Protein AF-A0AAE8IN71-F1 (afdb_monomer_lite)

Structure (mmCIF, N/CA/C/O backbone):
data_AF-A0AAE8IN71-F1
#
_entry.id   AF-A0AAE8IN71-F1
#
loop_
_atom_site.group_PDB
_atom_site.id
_atom_site.type_symbol
_atom_site.label_atom_id
_atom_site.label_alt_id
_atom_site.label_comp_id
_atom_site.label_asym_id
_atom_site.label_entity_id
_atom_site.label_seq_id
_atom_site.pdbx_PDB_ins_code
_atom_site.Cartn_x
_atom_site.Cartn_y
_atom_site.Cartn_z
_atom_site.occupancy
_atom_site.B_iso_or_equiv
_atom_site.auth_seq_id
_atom_site.auth_comp_id
_atom_site.auth_asym_id
_atom_site.auth_atom_id
_atom_site.pdbx_PDB_model_num
ATOM 1 N N . MET A 1 1 ? -11.746 -6.009 9.230 1.00 93.19 1 MET A N 1
ATOM 2 C CA . MET A 1 1 ? -10.942 -6.483 8.090 1.00 93.19 1 MET A CA 1
ATOM 3 C C . MET A 1 1 ? -10.542 -5.334 7.173 1.00 93.19 1 MET A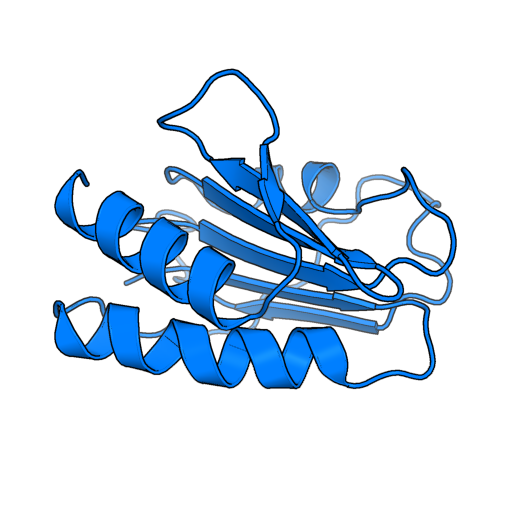 C 1
ATOM 5 O O . MET A 1 1 ? -11.368 -4.465 6.885 1.00 93.19 1 MET A O 1
ATOM 9 N N . PHE A 1 2 ? -9.304 -5.349 6.678 1.00 95.50 2 PHE A N 1
ATOM 10 C CA . PHE A 1 2 ? -8.819 -4.425 5.647 1.00 95.50 2 PHE A CA 1
ATOM 11 C C . PHE A 1 2 ? -8.726 -5.088 4.270 1.00 95.50 2 PHE A C 1
ATOM 13 O O . PHE A 1 2 ? -8.738 -6.311 4.152 1.00 95.50 2 PHE A O 1
ATOM 20 N N . ALA A 1 3 ? -8.638 -4.269 3.225 1.00 95.00 3 ALA A N 1
ATOM 21 C CA . ALA A 1 3 ? -8.423 -4.720 1.856 1.00 95.00 3 ALA A CA 1
ATOM 22 C C . ALA A 1 3 ? -7.017 -4.351 1.368 1.00 95.00 3 ALA A C 1
ATOM 24 O O . ALA A 1 3 ? -6.439 -3.356 1.811 1.00 95.00 3 ALA A O 1
ATOM 25 N N . THR A 1 4 ? -6.481 -5.123 0.426 1.00 94.69 4 THR A N 1
ATOM 26 C CA . THR A 1 4 ? -5.165 -4.893 -0.176 1.00 94.69 4 THR A CA 1
ATOM 27 C C . THR A 1 4 ? -5.225 -4.889 -1.691 1.00 94.69 4 THR A C 1
ATOM 29 O O . THR A 1 4 ? -5.872 -5.745 -2.288 1.00 94.69 4 THR A O 1
ATOM 32 N N . LEU A 1 5 ? -4.465 -3.992 -2.306 1.00 92.75 5 LEU A N 1
ATOM 33 C CA . LEU A 1 5 ? -4.070 -4.061 -3.705 1.00 92.75 5 LEU A CA 1
ATOM 34 C C . LEU A 1 5 ? -2.549 -4.092 -3.773 1.00 92.75 5 LEU A C 1
ATOM 36 O O . LEU A 1 5 ? -1.892 -3.182 -3.271 1.00 92.75 5 LEU A O 1
ATOM 40 N N . VAL A 1 6 ? -1.999 -5.076 -4.469 1.00 92.50 6 VAL A N 1
ATOM 41 C CA . VAL A 1 6 ? -0.590 -5.089 -4.858 1.00 92.50 6 VAL A CA 1
ATOM 42 C C . VAL A 1 6 ? -0.491 -5.235 -6.362 1.00 92.50 6 VAL A C 1
ATOM 44 O O . VAL A 1 6 ? -1.231 -6.012 -6.958 1.00 92.50 6 VAL A O 1
ATOM 47 N N . GLY A 1 7 ? 0.376 -4.467 -7.013 1.00 90.44 7 GLY A N 1
ATOM 48 C CA . GLY A 1 7 ? 0.552 -4.639 -8.451 1.00 90.44 7 GLY A CA 1
ATOM 49 C C . GLY A 1 7 ? 1.738 -3.916 -9.058 1.00 90.44 7 GLY A C 1
ATOM 50 O O . GLY A 1 7 ? 2.241 -2.926 -8.533 1.00 90.44 7 GLY A O 1
ATOM 51 N N . THR A 1 8 ? 2.181 -4.404 -10.205 1.00 91.12 8 THR A N 1
ATOM 52 C CA . THR A 1 8 ? 3.348 -3.893 -10.921 1.00 91.12 8 THR A CA 1
ATOM 53 C C . THR A 1 8 ? 3.244 -4.203 -12.409 1.00 91.12 8 THR A C 1
ATOM 55 O O . THR A 1 8 ? 2.681 -5.220 -12.801 1.00 91.12 8 THR A O 1
ATOM 58 N N . ASN A 1 9 ? 3.845 -3.368 -13.251 1.00 89.06 9 ASN A N 1
ATOM 59 C CA . ASN A 1 9 ? 4.223 -3.728 -14.626 1.00 89.06 9 ASN A CA 1
ATOM 60 C C . ASN A 1 9 ? 5.747 -3.659 -14.828 1.00 89.06 9 ASN A C 1
ATOM 62 O O . ASN A 1 9 ? 6.243 -3.509 -15.946 1.00 89.06 9 ASN A O 1
ATOM 66 N N . ARG A 1 10 ? 6.494 -3.744 -13.724 1.00 88.62 10 ARG A N 1
ATOM 67 C CA . ARG A 1 10 ? 7.954 -3.778 -13.657 1.00 88.62 10 ARG A CA 1
ATOM 68 C C . ARG A 1 10 ? 8.433 -5.162 -13.246 1.00 88.62 10 ARG A C 1
ATOM 70 O O . ARG A 1 10 ? 7.774 -5.854 -12.476 1.00 88.62 10 ARG A O 1
ATOM 77 N N . GLN A 1 11 ? 9.641 -5.515 -13.673 1.00 88.19 11 GLN A N 1
ATOM 78 C CA . GLN A 1 11 ? 10.362 -6.684 -13.165 1.00 88.19 11 GLN A CA 1
ATOM 79 C C . GLN A 1 11 ? 11.021 -6.355 -11.811 1.00 88.19 11 GLN A C 1
ATOM 81 O O . GLN A 1 11 ? 12.238 -6.233 -11.723 1.00 88.19 11 GLN A O 1
ATOM 86 N N . THR A 1 12 ? 10.211 -6.135 -10.771 1.00 89.88 12 THR A N 1
ATOM 87 C CA . THR A 1 12 ? 10.672 -5.853 -9.399 1.00 89.88 12 THR A CA 1
ATOM 88 C C . THR A 1 12 ? 9.739 -6.473 -8.360 1.00 89.88 12 THR A C 1
ATOM 90 O O . THR A 1 12 ? 8.552 -6.654 -8.632 1.00 89.88 12 THR A O 1
ATOM 93 N N . ASN A 1 13 ? 10.265 -6.719 -7.159 1.00 92.88 13 ASN A N 1
ATOM 94 C CA . ASN A 1 13 ? 9.512 -7.155 -5.985 1.00 92.88 13 ASN A CA 1
ATOM 95 C C . ASN A 1 13 ? 9.364 -6.060 -4.915 1.00 92.88 13 ASN A C 1
ATOM 97 O O . ASN A 1 13 ? 8.707 -6.310 -3.914 1.00 92.88 13 ASN A O 1
ATOM 101 N N . ASP A 1 14 ? 9.863 -4.837 -5.134 1.00 93.19 14 ASP A N 1
ATOM 102 C CA . ASP A 1 14 ? 9.901 -3.793 -4.089 1.00 93.19 14 ASP A CA 1
ATOM 103 C C . ASP A 1 14 ? 8.523 -3.503 -3.463 1.00 93.19 14 ASP A C 1
ATOM 105 O O . ASP A 1 14 ? 8.387 -3.321 -2.257 1.00 93.19 14 ASP A O 1
ATOM 109 N N . HIS A 1 15 ? 7.474 -3.492 -4.285 1.00 93.38 15 HIS A N 1
ATOM 110 C CA . HIS A 1 15 ? 6.085 -3.343 -3.847 1.00 93.38 15 HIS A CA 1
ATOM 111 C C . HIS A 1 15 ? 5.566 -4.518 -2.998 1.00 93.38 15 HIS A C 1
ATOM 113 O O . HIS A 1 15 ? 4.795 -4.296 -2.067 1.00 93.38 15 HIS A O 1
ATOM 119 N N . ILE A 1 16 ? 5.998 -5.750 -3.283 1.00 94.81 16 ILE A N 1
ATOM 120 C CA . ILE A 1 16 ? 5.669 -6.941 -2.487 1.00 94.81 16 ILE A CA 1
ATOM 121 C C . ILE A 1 16 ? 6.430 -6.889 -1.163 1.00 94.81 16 ILE A C 1
ATOM 123 O O . ILE A 1 16 ? 5.832 -7.076 -0.104 1.00 94.81 16 ILE A O 1
ATOM 127 N N . ASP A 1 17 ? 7.723 -6.567 -1.210 1.00 95.31 17 ASP A N 1
ATOM 128 C CA . ASP A 1 17 ? 8.574 -6.461 -0.025 1.00 95.31 17 ASP A CA 1
ATOM 129 C C . ASP A 1 17 ? 8.071 -5.360 0.914 1.00 95.31 17 ASP A C 1
ATOM 131 O O . ASP A 1 17 ? 8.013 -5.554 2.131 1.00 95.31 17 ASP A O 1
ATOM 135 N N . LEU A 1 18 ? 7.637 -4.221 0.368 1.00 96.88 18 LEU A N 1
ATOM 136 C CA . LEU A 1 18 ? 7.011 -3.161 1.149 1.00 96.88 18 LEU A CA 1
ATOM 137 C C . LEU A 1 18 ? 5.660 -3.607 1.720 1.00 96.88 18 LEU A C 1
ATOM 139 O O . LEU A 1 18 ? 5.437 -3.452 2.917 1.00 96.88 18 LEU A O 1
ATOM 143 N N . LEU A 1 19 ? 4.776 -4.212 0.919 1.00 96.69 19 LEU A N 1
ATOM 144 C CA . LEU A 1 19 ? 3.497 -4.722 1.428 1.00 96.69 19 LEU A CA 1
ATOM 145 C C . LEU A 1 19 ? 3.702 -5.728 2.577 1.00 96.69 19 LEU A C 1
ATOM 147 O O . LEU A 1 19 ? 2.977 -5.682 3.572 1.00 96.69 19 LEU A O 1
ATOM 151 N N . SER A 1 20 ? 4.717 -6.590 2.474 1.00 96.25 20 SER A N 1
ATOM 152 C CA . SER A 1 20 ? 5.055 -7.582 3.502 1.00 96.25 20 SER A CA 1
ATOM 153 C C . SER A 1 20 ? 5.477 -6.958 4.839 1.00 96.25 20 SER A C 1
ATOM 155 O O . SER A 1 20 ? 5.292 -7.581 5.882 1.00 96.25 20 SER A O 1
ATOM 157 N N . GLN A 1 21 ? 5.980 -5.717 4.822 1.00 97.50 21 GLN A N 1
ATOM 158 C CA . GLN A 1 21 ? 6.299 -4.934 6.021 1.00 97.50 21 GLN A CA 1
ATOM 159 C C . GLN A 1 21 ? 5.069 -4.219 6.593 1.00 97.50 21 GLN A C 1
ATOM 161 O O . GLN A 1 21 ? 4.958 -4.078 7.808 1.00 97.50 21 GLN A O 1
ATOM 166 N N . LEU A 1 22 ? 4.130 -3.790 5.743 1.00 97.94 22 LEU A N 1
ATOM 167 C CA . LEU A 1 22 ? 2.943 -3.045 6.174 1.00 97.94 22 LEU A CA 1
ATOM 168 C C . LEU A 1 22 ? 1.861 -3.949 6.786 1.00 97.94 22 LEU A C 1
ATOM 170 O O . LEU A 1 22 ? 1.224 -3.571 7.765 1.00 97.94 22 LEU A O 1
ATOM 174 N N . ILE A 1 23 ? 1.661 -5.161 6.255 1.00 97.00 23 ILE A N 1
ATOM 175 C CA . ILE A 1 23 ? 0.625 -6.089 6.751 1.00 97.00 23 ILE A CA 1
ATOM 176 C C . ILE A 1 23 ? 0.776 -6.416 8.252 1.00 97.00 23 ILE A C 1
ATOM 178 O O . ILE A 1 23 ? -0.234 -6.361 8.958 1.00 97.00 23 ILE A O 1
ATOM 182 N N . PRO A 1 24 ? 1.973 -6.754 8.776 1.00 97.62 24 PRO A N 1
ATOM 183 C CA . PRO A 1 24 ? 2.158 -7.002 10.205 1.00 97.62 24 PRO A CA 1
ATOM 184 C C . PRO A 1 24 ? 1.716 -5.836 11.094 1.00 97.62 24 PRO A C 1
ATOM 186 O O . PRO A 1 24 ? 1.051 -6.077 12.090 1.00 97.62 24 PRO A O 1
ATOM 189 N N . ILE A 1 25 ? 1.974 -4.589 10.688 1.00 97.81 25 ILE A N 1
ATOM 190 C CA . ILE A 1 25 ? 1.600 -3.387 11.455 1.00 97.81 25 ILE A CA 1
ATOM 191 C C . ILE A 1 25 ? 0.082 -3.311 11.638 1.00 97.81 25 ILE A C 1
ATOM 193 O O . ILE A 1 25 ? -0.408 -3.089 12.742 1.00 97.81 25 ILE A O 1
ATOM 197 N N . ALA A 1 26 ? -0.674 -3.547 10.563 1.00 97.31 26 ALA A N 1
ATOM 198 C CA . ALA A 1 26 ? -2.131 -3.587 10.636 1.00 97.31 26 ALA A CA 1
ATOM 199 C C . ALA A 1 26 ? -2.622 -4.703 11.570 1.00 97.31 26 ALA A C 1
ATOM 201 O O . ALA A 1 26 ? -3.508 -4.488 12.394 1.00 97.31 26 ALA A O 1
ATOM 202 N N . LYS A 1 27 ? -2.014 -5.889 11.482 1.00 97.25 27 LYS A N 1
ATOM 203 C CA . LYS A 1 27 ? -2.373 -7.022 12.343 1.00 97.25 27 LYS A CA 1
ATOM 204 C C . LYS A 1 27 ? -2.076 -6.749 13.817 1.00 97.25 27 LYS A C 1
ATOM 206 O O . LYS A 1 27 ? -2.894 -7.098 14.663 1.00 97.25 27 LYS A O 1
ATOM 211 N N . ASP A 1 28 ? -0.943 -6.120 14.115 1.00 97.12 28 ASP A N 1
ATOM 212 C CA . ASP A 1 28 ? -0.529 -5.785 15.481 1.00 97.12 28 ASP A CA 1
ATOM 213 C C . ASP A 1 28 ? -1.463 -4.744 16.121 1.00 97.12 28 ASP A C 1
ATOM 215 O O . ASP A 1 28 ? -1.687 -4.774 17.331 1.00 97.12 28 ASP A O 1
ATOM 219 N N . LEU A 1 29 ? -2.082 -3.884 15.306 1.00 95.69 29 LEU A N 1
ATOM 220 C CA . LEU A 1 29 ? -3.134 -2.948 15.719 1.00 95.69 29 LEU A CA 1
ATOM 221 C C . LEU A 1 29 ? -4.541 -3.575 15.765 1.00 95.69 29 LEU A C 1
ATOM 223 O O . LEU A 1 29 ? -5.514 -2.887 16.063 1.00 95.69 29 LEU A O 1
ATOM 227 N N . GLY A 1 30 ? -4.665 -4.881 15.513 1.00 96.12 30 GLY A N 1
ATOM 228 C CA . GLY A 1 30 ? -5.922 -5.625 15.627 1.00 96.12 30 GLY A CA 1
ATOM 229 C C . GLY A 1 30 ? -6.769 -5.667 14.355 1.00 96.12 30 GLY A C 1
ATOM 230 O O . GLY A 1 30 ? -7.868 -6.222 14.385 1.00 96.12 30 GLY A O 1
ATOM 231 N N . PHE A 1 31 ? -6.275 -5.142 13.230 1.00 96.25 31 PHE A N 1
ATOM 232 C CA . PHE A 1 31 ? -6.987 -5.226 11.961 1.00 96.25 31 PHE A CA 1
ATOM 233 C C . PHE A 1 31 ? -6.865 -6.624 11.348 1.00 96.25 31 PHE A C 1
ATOM 235 O O . PHE A 1 31 ? -5.780 -7.188 11.188 1.00 96.25 31 PHE A O 1
ATOM 242 N N . GLU A 1 32 ? -8.004 -7.182 10.953 1.00 96.06 32 GLU A N 1
ATOM 243 C CA . GLU A 1 32 ? -8.065 -8.509 10.343 1.00 96.06 32 GLU A CA 1
ATOM 244 C C . GLU A 1 32 ? -7.571 -8.483 8.879 1.00 96.06 32 GLU A C 1
ATOM 246 O O . GLU A 1 32 ? -8.025 -7.627 8.108 1.00 96.06 32 GLU A O 1
ATOM 251 N N . PRO A 1 33 ? -6.662 -9.396 8.473 1.00 93.38 33 PRO A N 1
ATOM 252 C CA . PRO A 1 33 ? -6.143 -9.459 7.108 1.00 93.38 33 PRO A CA 1
ATOM 253 C C . PRO A 1 33 ? -7.217 -9.870 6.093 1.00 93.38 33 PRO A C 1
ATOM 255 O O . PRO A 1 33 ? -8.173 -10.554 6.459 1.00 93.38 33 PRO A O 1
ATOM 258 N N . PRO A 1 34 ? -7.050 -9.503 4.811 1.00 91.69 34 PRO A N 1
ATOM 259 C CA . PRO A 1 34 ? -7.991 -9.886 3.769 1.00 91.69 34 PRO A CA 1
ATOM 260 C C . PRO A 1 34 ? -7.973 -11.402 3.528 1.00 91.69 34 PRO A C 1
ATOM 262 O O . PRO A 1 34 ? -6.910 -12.030 3.514 1.00 91.69 34 PRO A O 1
ATOM 265 N N . ASP A 1 35 ? -9.147 -11.980 3.288 1.00 86.56 35 ASP A N 1
ATOM 266 C CA . ASP A 1 35 ? -9.371 -13.426 3.187 1.00 86.56 35 ASP A CA 1
ATOM 267 C C . ASP A 1 35 ? -9.763 -13.902 1.777 1.00 86.56 35 ASP A C 1
ATOM 269 O O . ASP A 1 35 ? -9.525 -15.063 1.438 1.00 86.56 35 ASP A O 1
ATOM 273 N N . LEU A 1 36 ? -10.310 -13.016 0.939 1.00 89.81 36 LEU A N 1
ATOM 274 C CA . LEU A 1 36 ? -10.785 -13.345 -0.405 1.00 89.81 36 LEU A CA 1
ATOM 275 C C . LEU A 1 36 ? -10.026 -12.575 -1.480 1.00 89.81 36 LEU A C 1
ATOM 277 O O . LEU A 1 36 ? -9.789 -11.377 -1.343 1.00 89.81 36 LEU A O 1
ATOM 281 N N . GLU A 1 37 ? -9.684 -13.268 -2.563 1.00 89.81 37 GLU A N 1
ATOM 282 C CA . GLU A 1 37 ? -9.201 -12.660 -3.802 1.00 89.81 37 GLU A CA 1
ATOM 283 C C . GLU A 1 37 ? -10.388 -12.123 -4.609 1.00 89.81 37 GLU A C 1
ATOM 285 O O . GLU A 1 37 ? -11.434 -12.767 -4.705 1.00 89.81 37 GLU A O 1
ATOM 290 N N . HIS A 1 38 ? -10.226 -10.930 -5.173 1.00 84.88 38 HIS A N 1
ATOM 291 C CA . HIS A 1 38 ? -11.231 -10.254 -5.986 1.00 84.88 38 HIS A CA 1
ATOM 292 C C . HIS A 1 38 ? -10.708 -10.050 -7.396 1.00 84.88 38 HIS A C 1
ATOM 294 O O . HIS A 1 38 ? -9.539 -9.725 -7.606 1.00 84.88 38 HIS A O 1
ATOM 300 N N . GLU A 1 39 ? -11.605 -10.157 -8.371 1.00 77.06 39 GLU A N 1
ATOM 301 C CA . GLU A 1 39 ? -11.282 -9.731 -9.723 1.00 77.06 39 GLU A CA 1
ATOM 302 C C . GLU A 1 39 ? -11.142 -8.208 -9.772 1.00 77.06 39 GLU A C 1
ATOM 304 O O . GLU A 1 39 ? -11.987 -7.446 -9.296 1.00 77.06 39 GLU A O 1
ATOM 309 N N . ALA A 1 40 ? -10.054 -7.761 -10.388 1.00 65.88 40 ALA A N 1
ATOM 310 C CA . ALA A 1 40 ? -9.838 -6.367 -10.714 1.00 65.88 40 ALA A CA 1
ATOM 311 C C . ALA A 1 40 ? -10.961 -5.856 -11.632 1.00 65.88 40 ALA A C 1
ATOM 313 O O . ALA A 1 40 ? -10.981 -6.186 -12.819 1.00 65.88 40 ALA A O 1
ATOM 314 N N . VAL A 1 41 ? -11.849 -4.984 -11.140 1.00 65.19 41 VAL A N 1
ATOM 315 C CA . VAL A 1 41 ? -12.755 -4.225 -12.020 1.00 65.19 41 VAL A CA 1
ATOM 316 C C . VAL A 1 41 ? -11.952 -3.103 -12.683 1.00 65.19 41 VAL A C 1
ATOM 318 O O . VAL A 1 41 ? -12.011 -1.933 -12.308 1.00 65.19 41 VAL A O 1
ATOM 321 N N . ALA A 1 42 ? -11.126 -3.478 -13.654 1.00 57.47 42 ALA A N 1
ATOM 322 C CA . ALA A 1 42 ? -10.341 -2.545 -14.440 1.00 57.47 42 ALA A CA 1
ATOM 323 C C . ALA A 1 42 ? -11.266 -1.820 -15.427 1.00 57.47 42 ALA A C 1
ATOM 325 O O . ALA A 1 42 ? -11.649 -2.381 -16.450 1.00 57.47 42 ALA A O 1
ATOM 326 N N . ASP A 1 43 ? -11.628 -0.564 -15.154 1.00 56.94 43 ASP A N 1
ATOM 327 C CA . ASP A 1 43 ? -12.437 0.230 -16.092 1.00 56.94 43 ASP A CA 1
ATOM 328 C C . ASP A 1 43 ? -11.623 0.848 -17.246 1.00 56.94 43 ASP A C 1
ATOM 330 O O . ASP A 1 43 ? -12.175 1.598 -18.051 1.00 56.94 43 ASP A O 1
ATOM 334 N N . GLN A 1 44 ? -10.326 0.531 -17.369 1.00 49.44 44 GLN A N 1
ATOM 335 C CA . GLN A 1 44 ? -9.453 1.123 -18.386 1.00 49.44 44 GLN A CA 1
ATOM 336 C C . GLN A 1 44 ? -8.560 0.097 -19.080 1.00 49.44 44 GLN A C 1
ATOM 338 O O . GLN A 1 44 ? -7.893 -0.715 -18.442 1.00 49.44 44 GLN A O 1
ATOM 343 N N . GLY A 1 45 ? -8.421 0.246 -20.400 1.00 49.31 45 GLY A N 1
ATOM 344 C CA . GLY A 1 45 ? -7.426 -0.445 -21.227 1.00 49.31 45 GLY A CA 1
ATOM 345 C C . GLY A 1 45 ? -5.952 -0.115 -20.915 1.00 49.31 45 GLY A C 1
ATOM 346 O O . GLY A 1 45 ? -5.107 -0.352 -21.771 1.00 49.31 45 GLY A O 1
ATOM 347 N N . SER A 1 46 ? -5.622 0.432 -19.734 1.00 55.91 46 SER A N 1
ATOM 348 C CA . SER A 1 46 ? -4.272 0.874 -19.333 1.00 55.91 46 SER A CA 1
ATOM 349 C C . SER A 1 46 ? -3.536 -0.072 -18.367 1.00 55.91 46 SER A C 1
ATOM 351 O O . SER A 1 46 ? -2.372 0.172 -18.055 1.00 55.91 46 SER A O 1
ATOM 353 N N . LEU A 1 47 ? -4.162 -1.180 -17.939 1.00 66.94 47 LEU A N 1
ATOM 354 C CA . LEU A 1 47 ? -3.512 -2.222 -17.120 1.00 66.94 47 LEU A CA 1
ATOM 355 C C . LEU A 1 47 ? -2.857 -3.340 -17.947 1.00 66.94 47 LEU A C 1
ATOM 357 O O . LEU A 1 47 ? -2.388 -4.329 -17.389 1.00 66.94 47 LEU A O 1
ATOM 361 N N . ALA A 1 48 ? -2.807 -3.215 -19.275 1.00 68.69 48 ALA A N 1
ATOM 362 C CA . ALA A 1 48 ? -2.143 -4.205 -20.117 1.00 68.69 48 ALA A CA 1
ATOM 363 C C . ALA A 1 48 ? -0.669 -4.373 -19.693 1.00 68.69 48 ALA A C 1
ATOM 365 O O . ALA A 1 48 ? 0.094 -3.407 -19.665 1.00 68.69 48 ALA A O 1
ATOM 366 N N . GLY A 1 49 ? -0.280 -5.604 -19.343 1.00 77.31 49 GLY A N 1
ATOM 367 C CA . GLY A 1 49 ? 1.066 -5.928 -18.858 1.00 77.31 49 GLY A CA 1
ATOM 368 C C . GLY A 1 49 ? 1.292 -5.713 -17.357 1.00 77.31 49 GLY A C 1
ATOM 369 O O . GLY A 1 49 ? 2.415 -5.904 -16.894 1.00 77.31 49 GLY A O 1
ATOM 370 N N . TRP A 1 50 ? 0.261 -5.338 -16.595 1.00 84.88 50 TRP A N 1
ATOM 371 C CA . TRP A 1 50 ? 0.316 -5.360 -15.137 1.00 84.88 50 TRP A CA 1
ATOM 372 C C . TRP A 1 50 ? 0.043 -6.764 -14.597 1.00 84.88 50 TRP A C 1
ATOM 374 O O . TRP A 1 50 ? -0.873 -7.450 -15.044 1.00 84.88 50 TRP A O 1
ATOM 384 N N . SER A 1 51 ? 0.821 -7.155 -13.595 1.00 87.50 51 SER A N 1
ATOM 385 C CA . SER A 1 51 ? 0.453 -8.184 -12.631 1.00 87.50 51 SER A CA 1
ATOM 386 C C . SER A 1 51 ? -0.140 -7.480 -11.418 1.00 87.50 51 SER A C 1
ATOM 388 O O . SER A 1 51 ? 0.473 -6.546 -10.896 1.00 87.50 51 SER A O 1
ATOM 390 N N . SER A 1 52 ? -1.329 -7.879 -10.983 1.00 87.56 52 SER A N 1
ATOM 391 C CA . SER A 1 52 ? -1.968 -7.295 -9.808 1.00 87.56 52 SER A CA 1
ATOM 392 C C . SER A 1 52 ? -2.804 -8.317 -9.069 1.00 87.56 52 SER A C 1
ATOM 394 O O . SER A 1 52 ? -3.432 -9.168 -9.690 1.00 87.56 52 SER A O 1
ATOM 396 N N . GLU A 1 53 ? -2.871 -8.150 -7.761 1.00 90.00 53 GLU A N 1
ATOM 397 C CA . GLU A 1 53 ? -3.644 -8.974 -6.855 1.00 90.00 53 GLU A CA 1
ATOM 398 C C . GLU A 1 53 ? -4.452 -8.059 -5.936 1.00 90.00 53 GLU A C 1
ATOM 400 O O . GLU A 1 53 ? -3.920 -7.138 -5.305 1.00 90.00 53 GLU A O 1
ATOM 405 N N . LEU A 1 54 ? -5.760 -8.299 -5.904 1.00 90.94 54 LEU A N 1
ATOM 406 C CA . LEU A 1 54 ? -6.714 -7.555 -5.100 1.00 90.94 54 LEU A CA 1
ATOM 407 C C . LEU A 1 54 ? -7.328 -8.518 -4.090 1.00 90.94 54 LEU A C 1
ATOM 409 O O . LEU A 1 54 ? -7.858 -9.558 -4.473 1.00 90.94 54 LEU A O 1
ATOM 413 N N . ARG A 1 55 ? -7.274 -8.175 -2.804 1.00 93.12 55 ARG A N 1
ATOM 414 C CA . ARG A 1 55 ? -7.898 -8.971 -1.745 1.00 93.12 55 ARG A CA 1
ATOM 415 C C . ARG A 1 55 ? -8.697 -8.112 -0.782 1.00 93.12 55 ARG A C 1
ATOM 417 O O . ARG A 1 55 ? -8.339 -6.963 -0.538 1.00 93.12 55 ARG A O 1
ATOM 424 N N . GLY A 1 56 ? -9.745 -8.671 -0.194 1.00 93.12 56 GLY A N 1
ATOM 425 C CA . GLY A 1 56 ? -10.562 -7.980 0.799 1.00 93.12 56 GLY A CA 1
ATOM 426 C C . GLY A 1 56 ? -11.865 -8.709 1.117 1.00 93.12 56 GLY A C 1
ATOM 427 O O . GLY A 1 56 ? -12.094 -9.805 0.613 1.00 93.12 56 GLY A O 1
ATOM 428 N N . PRO A 1 57 ? -12.745 -8.097 1.921 1.00 92.12 57 PRO A N 1
ATOM 429 C CA . PRO A 1 57 ? -13.995 -8.717 2.349 1.00 92.12 57 PRO A CA 1
ATOM 430 C C . PRO A 1 57 ? -15.000 -8.858 1.198 1.00 92.12 57 PRO A C 1
ATOM 432 O O . PRO A 1 57 ? -15.097 -7.992 0.330 1.00 92.12 57 PRO A O 1
ATOM 435 N N . SER A 1 58 ? -15.831 -9.903 1.238 1.00 89.44 58 SER A N 1
ATOM 436 C CA . SER A 1 58 ? -16.911 -10.139 0.255 1.00 89.44 58 SER A CA 1
ATOM 437 C C . SER A 1 58 ? -17.991 -9.051 0.230 1.00 89.44 58 SER A C 1
ATOM 439 O O . SER A 1 58 ? -18.687 -8.886 -0.768 1.00 89.44 58 SER A O 1
ATOM 441 N N . SER A 1 59 ? -18.145 -8.303 1.325 1.00 89.06 59 SER A N 1
ATOM 442 C CA . SER A 1 59 ? -19.109 -7.204 1.453 1.00 89.06 59 SER A CA 1
ATOM 443 C C . SER A 1 59 ? -18.677 -5.927 0.727 1.00 89.06 59 SER A C 1
ATOM 445 O O . SER A 1 59 ? -19.416 -4.940 0.744 1.00 89.06 59 SER A O 1
ATOM 447 N N . ASN A 1 60 ? -17.464 -5.908 0.160 1.00 86.75 60 ASN A N 1
ATOM 448 C CA . ASN A 1 60 ? -16.819 -4.738 -0.431 1.00 86.75 60 ASN A CA 1
ATOM 449 C C . ASN A 1 60 ? -16.659 -3.549 0.538 1.00 86.75 60 ASN A C 1
ATOM 451 O O . ASN A 1 60 ? -16.321 -2.450 0.111 1.00 86.75 60 ASN A O 1
ATOM 455 N N . THR A 1 61 ? -16.890 -3.733 1.840 1.00 91.12 61 THR A N 1
ATOM 456 C CA . THR A 1 61 ? -16.695 -2.704 2.872 1.00 91.12 61 THR A CA 1
ATOM 457 C C . THR A 1 61 ? -15.537 -3.115 3.764 1.00 91.12 61 THR A C 1
ATOM 459 O O . THR A 1 61 ? 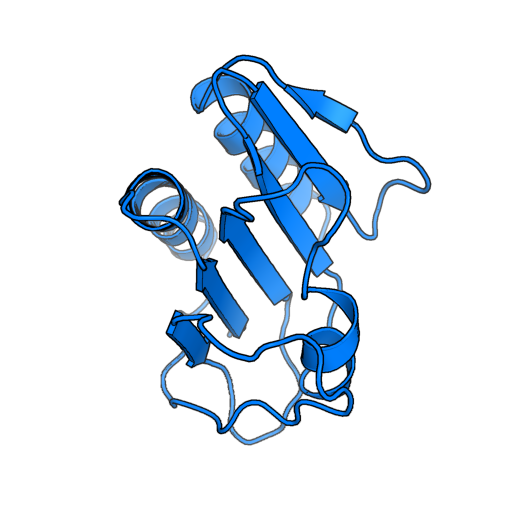-15.580 -4.192 4.353 1.00 91.12 61 THR A O 1
ATOM 462 N N . CYS A 1 62 ? -14.521 -2.264 3.878 1.00 92.94 62 CYS A N 1
ATOM 463 C CA . CYS A 1 62 ? -13.311 -2.526 4.653 1.00 92.94 62 CYS A CA 1
ATOM 464 C C . CYS A 1 62 ? -13.004 -1.366 5.606 1.00 92.94 62 CYS A C 1
ATOM 466 O O . CYS A 1 62 ? -13.359 -0.221 5.332 1.00 92.94 62 CYS A O 1
ATOM 468 N N . GLU A 1 63 ? -12.288 -1.649 6.693 1.00 95.56 63 GLU A N 1
ATOM 469 C CA . GLU A 1 63 ? -11.846 -0.615 7.645 1.00 95.56 63 GLU A CA 1
ATOM 470 C C . GLU A 1 63 ? -10.866 0.368 7.007 1.00 95.56 63 GLU A C 1
ATOM 472 O O . GLU A 1 63 ? -10.927 1.566 7.257 1.00 95.56 63 GLU A O 1
ATOM 477 N N . PHE A 1 64 ? -10.002 -0.137 6.130 1.00 95.12 64 PHE A N 1
ATOM 478 C CA . PHE A 1 64 ? -9.196 0.657 5.220 1.00 95.12 64 PHE A CA 1
ATOM 479 C C . PHE A 1 64 ? -8.776 -0.181 4.011 1.00 95.12 64 PHE A C 1
ATOM 481 O O . PHE A 1 64 ? -8.849 -1.414 4.017 1.00 95.12 64 PHE A O 1
ATOM 488 N N . PHE A 1 65 ? -8.305 0.511 2.981 1.00 93.94 65 PHE A N 1
ATOM 489 C CA . PHE A 1 65 ? -7.747 -0.067 1.770 1.00 93.94 65 PHE A CA 1
ATOM 490 C C . PHE A 1 65 ? -6.266 0.297 1.643 1.00 93.94 65 PHE A C 1
ATOM 492 O O . PHE A 1 65 ? -5.916 1.474 1.532 1.00 93.94 65 PHE A O 1
ATOM 499 N N . LEU A 1 66 ? -5.401 -0.715 1.658 1.00 95.44 66 LEU A N 1
ATOM 500 C CA . LEU A 1 66 ? -3.959 -0.582 1.487 1.00 95.44 66 LEU A CA 1
ATOM 501 C C . LEU A 1 66 ? -3.563 -0.923 0.050 1.00 95.44 66 LEU A C 1
ATOM 503 O O . LEU A 1 66 ? -3.659 -2.071 -0.370 1.00 95.44 66 LEU A O 1
ATOM 507 N N . ALA A 1 67 ? -3.077 0.056 -0.701 1.00 93.69 67 ALA A N 1
ATOM 508 C CA . ALA A 1 67 ? -2.604 -0.151 -2.065 1.00 93.69 67 ALA A CA 1
ATOM 509 C C . ALA A 1 67 ? -1.086 0.036 -2.150 1.00 93.69 67 ALA A C 1
ATOM 511 O O . ALA A 1 67 ? -0.572 1.055 -1.706 1.00 93.69 67 ALA A O 1
ATOM 512 N N . VAL A 1 68 ? -0.360 -0.900 -2.759 1.00 94.50 68 VAL A N 1
ATOM 513 C CA . VAL A 1 68 ? 1.086 -0.787 -3.002 1.00 94.50 68 VAL A CA 1
ATOM 514 C C . VAL A 1 68 ? 1.377 -1.164 -4.450 1.00 94.50 68 VAL A C 1
ATOM 516 O O . VAL A 1 68 ? 1.170 -2.300 -4.870 1.00 94.50 68 VAL A O 1
ATOM 519 N N . THR A 1 69 ? 1.842 -0.203 -5.244 1.00 92.94 69 THR A N 1
ATOM 520 C CA . THR A 1 69 ? 2.033 -0.391 -6.689 1.00 92.94 69 THR A CA 1
ATOM 521 C C . THR A 1 69 ? 3.426 0.015 -7.148 1.00 92.94 69 THR A C 1
ATOM 523 O O . THR A 1 69 ? 3.982 0.959 -6.604 1.00 92.94 69 THR A O 1
ATOM 526 N N . ALA A 1 70 ? 3.981 -0.654 -8.160 1.00 92.19 70 ALA A N 1
ATOM 527 C CA . ALA A 1 70 ? 5.272 -0.309 -8.767 1.00 92.19 70 ALA A CA 1
ATOM 528 C C . ALA A 1 70 ? 5.138 -0.114 -10.294 1.00 92.19 70 ALA A C 1
ATOM 530 O O . ALA A 1 70 ? 5.336 -1.055 -11.064 1.00 92.19 70 ALA A O 1
ATOM 531 N N . PRO A 1 71 ? 4.782 1.092 -10.767 1.00 89.25 71 PRO A N 1
ATOM 532 C CA . PRO A 1 71 ? 4.644 1.374 -12.193 1.00 89.25 71 PRO A CA 1
ATOM 533 C C . PRO A 1 71 ? 5.986 1.625 -12.881 1.00 89.25 71 PRO A C 1
ATOM 535 O O . PRO A 1 71 ? 6.833 2.348 -12.369 1.00 89.25 71 PRO A O 1
ATOM 538 N N . ASN A 1 72 ? 6.151 1.106 -14.098 1.00 85.94 72 ASN A N 1
ATOM 539 C CA . ASN A 1 72 ? 7.329 1.317 -14.947 1.00 85.94 72 ASN A CA 1
ATOM 540 C C . ASN A 1 72 ? 7.459 2.765 -15.442 1.00 85.94 72 ASN A C 1
ATOM 542 O O . ASN A 1 72 ? 8.548 3.211 -15.784 1.00 85.94 72 ASN A O 1
ATOM 546 N N . VAL A 1 73 ? 6.347 3.501 -15.499 1.00 77.44 73 VAL A N 1
ATOM 547 C CA . VAL A 1 73 ? 6.332 4.913 -15.887 1.00 77.44 73 VAL A CA 1
ATOM 548 C C . VAL A 1 73 ? 5.889 5.744 -14.684 1.00 77.44 73 VAL A C 1
ATOM 550 O O . VAL A 1 73 ? 4.759 5.559 -14.217 1.00 77.44 73 VAL A O 1
ATOM 553 N N . PRO A 1 74 ? 6.728 6.680 -14.204 1.00 66.12 74 PRO A N 1
ATOM 554 C CA . PRO A 1 74 ? 6.345 7.610 -13.151 1.00 66.12 74 PRO A CA 1
ATOM 555 C C . PRO A 1 74 ? 5.057 8.356 -13.524 1.00 66.12 74 PRO A C 1
ATOM 557 O O . PRO A 1 74 ? 4.929 8.882 -14.628 1.00 66.12 74 PRO A O 1
ATOM 560 N N . GLY A 1 75 ? 4.085 8.388 -12.610 1.00 63.72 75 GLY A N 1
ATOM 561 C CA . GLY A 1 75 ? 2.809 9.090 -12.797 1.00 63.72 75 GLY A CA 1
ATOM 562 C C . GLY A 1 75 ? 1.647 8.240 -13.326 1.00 63.72 75 GLY A C 1
ATOM 563 O O . GLY A 1 75 ? 0.502 8.675 -13.228 1.00 63.72 75 GLY A O 1
ATOM 564 N N . MET A 1 76 ? 1.887 7.015 -13.807 1.00 64.81 76 MET A N 1
ATOM 565 C CA . MET A 1 76 ? 0.808 6.036 -13.982 1.00 64.81 76 MET A CA 1
ATOM 566 C C . MET A 1 76 ? 0.654 5.241 -12.693 1.00 64.81 76 MET A C 1
ATOM 568 O O . MET A 1 76 ? 1.545 4.485 -12.339 1.00 64.81 76 MET A O 1
ATOM 572 N N . SER A 1 77 ? -0.468 5.373 -11.991 1.00 68.06 77 SER A N 1
ATOM 573 C CA . SER A 1 77 ? -0.786 4.467 -10.889 1.00 68.06 77 SER A CA 1
ATOM 574 C C . SER A 1 77 ? -2.199 3.924 -11.043 1.00 68.06 77 SER A C 1
ATOM 576 O O . SER A 1 77 ? -3.143 4.706 -11.196 1.00 68.06 77 SER A O 1
ATOM 578 N N . PRO A 1 78 ? -2.379 2.596 -10.981 1.00 62.34 78 PRO A N 1
ATOM 579 C CA . PRO A 1 78 ? -3.671 1.987 -11.213 1.00 62.34 78 PRO A CA 1
ATOM 580 C C . PRO A 1 78 ? -4.584 2.085 -9.988 1.00 62.34 78 PRO A C 1
ATOM 582 O O . PRO A 1 78 ? -5.651 1.497 -9.991 1.00 62.34 78 PRO A O 1
ATOM 585 N N . ILE A 1 79 ? -4.222 2.831 -8.939 1.00 72.31 79 ILE A N 1
ATOM 586 C CA . ILE A 1 79 ? -5.030 2.948 -7.714 1.00 72.31 79 ILE A CA 1
ATOM 587 C C . ILE A 1 79 ? -6.486 3.361 -8.022 1.00 72.31 79 ILE A C 1
ATOM 589 O O . ILE A 1 79 ? -7.418 2.870 -7.386 1.00 72.31 79 ILE A O 1
ATOM 593 N N . HIS A 1 80 ? -6.700 4.231 -9.018 1.00 67.75 80 HIS A N 1
ATOM 594 C CA . HIS A 1 80 ? -8.024 4.763 -9.365 1.00 67.75 80 HIS A CA 1
ATOM 595 C C . HIS A 1 80 ? -9.063 3.706 -9.783 1.00 67.75 80 HIS A C 1
ATOM 597 O O . HIS A 1 80 ? -10.142 3.713 -9.185 1.00 67.75 80 HIS A O 1
ATOM 603 N N . PRO A 1 81 ? -8.807 2.807 -10.757 1.00 62.47 81 PRO A N 1
ATOM 604 C CA . PRO A 1 81 ? -9.770 1.762 -11.110 1.00 62.47 81 PRO A CA 1
ATOM 605 C C . PRO A 1 81 ? -10.097 0.837 -9.928 1.00 62.47 81 PRO A C 1
ATOM 607 O O . PRO A 1 81 ? -11.262 0.519 -9.704 1.00 62.47 81 PRO A O 1
ATOM 610 N N . PHE A 1 82 ? -9.109 0.489 -9.099 1.00 68.19 82 PHE A N 1
ATOM 611 C CA . PHE A 1 82 ? -9.317 -0.416 -7.963 1.00 68.19 82 PHE A CA 1
ATOM 612 C C . PHE A 1 82 ? -10.093 0.202 -6.798 1.00 68.19 82 PHE A C 1
ATOM 614 O O . PHE A 1 82 ? -10.818 -0.515 -6.107 1.00 68.19 82 PHE A O 1
ATOM 621 N N . ARG A 1 83 ? -10.014 1.527 -6.615 1.00 69.38 83 ARG A N 1
ATOM 622 C CA . ARG A 1 83 ? -10.760 2.261 -5.578 1.00 69.38 83 ARG A CA 1
ATOM 623 C C . ARG A 1 83 ? -12.280 2.087 -5.692 1.00 69.38 83 ARG A C 1
ATOM 625 O O . ARG A 1 83 ? -12.983 2.293 -4.713 1.00 69.38 83 ARG A O 1
ATOM 632 N N . LYS A 1 84 ? -12.799 1.696 -6.861 1.00 71.75 84 LYS A N 1
ATOM 633 C CA . LYS A 1 84 ? -14.230 1.409 -7.056 1.00 71.75 84 LYS A CA 1
ATOM 634 C C . LYS A 1 84 ? -14.687 0.093 -6.414 1.00 71.75 84 LYS A C 1
ATOM 636 O O . LYS A 1 84 ? -15.890 -0.112 -6.292 1.00 71.75 84 LYS A O 1
ATOM 641 N N . THR A 1 85 ? -13.757 -0.783 -6.032 1.00 81.00 85 THR A N 1
ATOM 642 C CA . THR A 1 85 ? -14.080 -2.126 -5.523 1.00 81.00 85 THR A CA 1
ATOM 643 C C . THR A 1 85 ? -14.369 -2.126 -4.027 1.00 81.00 85 THR A C 1
ATOM 645 O O . THR A 1 85 ? -15.268 -2.835 -3.592 1.00 81.00 85 THR A O 1
ATOM 648 N N . PHE A 1 86 ? -13.650 -1.316 -3.244 1.00 86.50 86 PHE A N 1
ATOM 649 C CA . PHE A 1 86 ? -13.773 -1.295 -1.787 1.00 86.50 86 PHE A CA 1
ATOM 650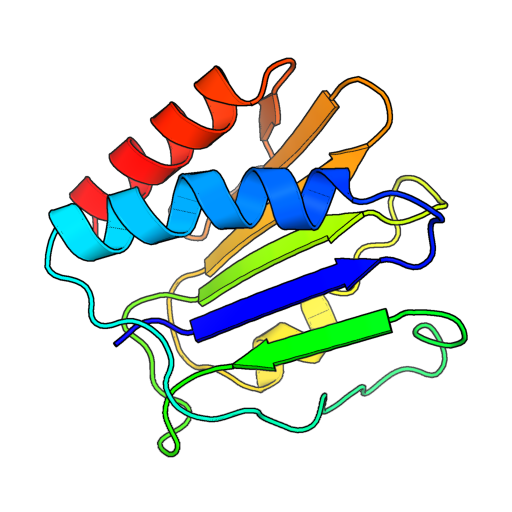 C C . PHE A 1 86 ? -14.199 0.069 -1.249 1.00 86.50 86 PHE A C 1
ATOM 652 O O . PHE A 1 86 ? -13.655 1.109 -1.617 1.00 86.50 86 PHE A O 1
ATOM 659 N N . ASN A 1 87 ? -15.141 0.038 -0.311 1.00 87.19 87 ASN A N 1
ATOM 660 C CA . ASN A 1 87 ? -15.577 1.180 0.473 1.00 87.19 87 ASN A CA 1
ATOM 661 C C . ASN A 1 87 ? -14.768 1.225 1.771 1.00 87.19 87 ASN A C 1
ATOM 663 O O . ASN A 1 87 ? -15.002 0.429 2.679 1.00 87.19 87 ASN A O 1
ATOM 667 N N . GLY A 1 88 ? -13.821 2.155 1.843 1.00 89.38 88 GLY A N 1
ATOM 668 C CA . GLY A 1 88 ? -13.015 2.419 3.030 1.00 89.38 88 GLY A CA 1
ATOM 669 C C . GLY A 1 88 ? -12.020 3.559 2.792 1.00 89.38 88 GLY A C 1
ATOM 670 O O . GLY A 1 88 ? -11.758 3.920 1.636 1.00 89.38 88 GLY A O 1
ATOM 671 N N . PRO A 1 89 ? -11.470 4.157 3.860 1.00 93.00 89 PRO A N 1
ATOM 672 C CA . PRO A 1 89 ? -10.372 5.103 3.746 1.00 93.00 89 PRO A CA 1
ATOM 673 C C . PRO A 1 89 ? -9.135 4.391 3.183 1.00 93.00 89 PRO A C 1
ATOM 675 O O . PRO A 1 89 ? -8.868 3.225 3.463 1.00 93.00 89 PRO A O 1
ATOM 678 N N . MET A 1 90 ? -8.387 5.085 2.339 1.00 92.38 90 MET A N 1
ATOM 679 C CA . MET A 1 90 ? -7.278 4.530 1.570 1.00 92.38 90 MET A CA 1
ATOM 680 C C . MET A 1 90 ? -5.927 5.038 2.068 1.00 92.38 90 MET A C 1
ATOM 682 O O . MET A 1 90 ? -5.758 6.243 2.270 1.00 92.38 90 MET A O 1
ATOM 686 N N . PHE A 1 91 ? -4.961 4.124 2.131 1.00 94.88 91 PHE A N 1
ATOM 687 C CA . PHE A 1 91 ? -3.531 4.399 2.186 1.00 94.88 91 PHE A CA 1
ATOM 688 C C . PHE A 1 91 ? -2.872 3.749 0.971 1.00 94.88 91 PHE A C 1
ATOM 690 O O . PHE A 1 91 ? -2.914 2.530 0.811 1.00 94.88 91 PHE A O 1
ATOM 697 N N . ALA A 1 92 ? -2.293 4.551 0.085 1.00 94.00 92 ALA A N 1
ATOM 698 C CA . ALA A 1 92 ? -1.749 4.069 -1.171 1.00 94.00 92 ALA A CA 1
ATOM 699 C C . ALA A 1 92 ? -0.298 4.495 -1.359 1.00 94.00 92 ALA A C 1
ATOM 701 O O . ALA A 1 92 ? 0.041 5.658 -1.151 1.00 94.00 92 ALA A O 1
ATOM 702 N N . VAL A 1 93 ? 0.533 3.559 -1.806 1.00 94.81 93 VAL A N 1
ATOM 703 C CA . VAL A 1 93 ? 1.954 3.746 -2.070 1.00 94.81 93 VAL A CA 1
ATOM 704 C C . VAL A 1 93 ? 2.254 3.442 -3.534 1.00 94.81 93 VAL A C 1
ATOM 706 O O . VAL A 1 93 ? 1.890 2.389 -4.063 1.00 94.81 93 VAL A O 1
ATOM 709 N N . VAL A 1 94 ? 2.955 4.361 -4.189 1.00 93.69 94 VAL A N 1
ATOM 710 C CA . VAL A 1 94 ? 3.562 4.159 -5.506 1.00 93.69 94 VAL A CA 1
ATOM 711 C C . VAL A 1 94 ? 5.070 4.083 -5.323 1.00 93.69 94 VAL A C 1
ATOM 713 O O . VAL A 1 94 ? 5.712 5.069 -4.962 1.00 93.69 94 VAL A O 1
ATOM 716 N N . VAL A 1 95 ? 5.620 2.901 -5.563 1.00 93.62 95 VAL A N 1
ATOM 717 C CA . VAL A 1 95 ? 7.040 2.582 -5.461 1.00 93.62 95 VAL A CA 1
ATOM 718 C C . VAL A 1 95 ? 7.736 2.949 -6.769 1.00 93.62 95 VAL A C 1
ATOM 720 O O . VAL A 1 95 ? 7.408 2.423 -7.836 1.00 93.62 95 VAL A O 1
ATOM 723 N N . ASN A 1 96 ? 8.713 3.844 -6.678 1.00 91.06 96 ASN A N 1
ATOM 724 C CA . ASN A 1 96 ? 9.574 4.261 -7.778 1.00 91.06 96 ASN A CA 1
ATOM 725 C C . ASN A 1 96 ? 11.041 3.951 -7.444 1.00 91.06 96 ASN A C 1
ATOM 727 O O . ASN A 1 96 ? 11.371 3.534 -6.335 1.00 91.06 96 ASN A O 1
ATOM 731 N N . ASP A 1 97 ? 11.936 4.164 -8.408 1.00 87.00 97 ASP A N 1
ATOM 732 C CA . ASP A 1 97 ? 13.373 3.964 -8.208 1.00 87.00 97 ASP A CA 1
ATOM 733 C C . ASP A 1 97 ? 13.950 4.959 -7.195 1.00 87.00 97 ASP A C 1
ATOM 735 O O . ASP A 1 97 ? 14.264 6.103 -7.523 1.00 87.00 97 ASP A O 1
ATOM 739 N N . GLY A 1 98 ? 14.091 4.504 -5.947 1.00 86.75 98 GLY A N 1
ATOM 740 C CA . GLY A 1 98 ? 14.710 5.253 -4.851 1.00 86.75 98 GLY A CA 1
ATOM 741 C C . GLY A 1 98 ? 13.780 6.209 -4.097 1.00 86.75 98 GLY A C 1
ATOM 742 O O . GLY A 1 98 ? 14.271 7.043 -3.335 1.00 86.75 98 GLY A O 1
ATOM 743 N N . TRP A 1 99 ? 12.463 6.140 -4.315 1.00 93.19 99 TRP A N 1
ATOM 744 C CA . TRP A 1 99 ? 11.479 6.961 -3.600 1.00 93.19 99 TRP A CA 1
ATOM 745 C C . TRP A 1 99 ? 10.059 6.388 -3.698 1.00 93.19 99 TRP A C 1
ATOM 747 O O . TRP A 1 99 ? 9.752 5.548 -4.54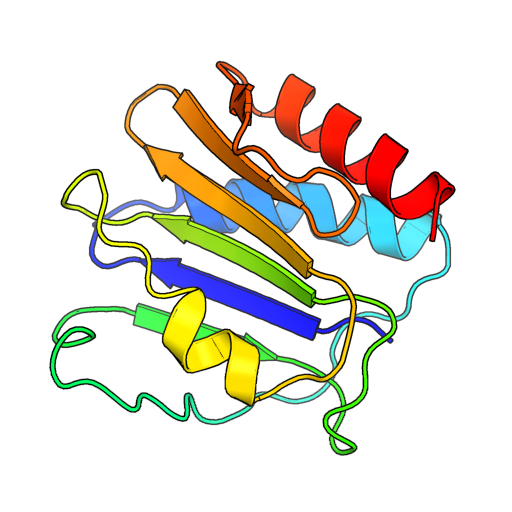6 1.00 93.19 99 TRP A O 1
ATOM 757 N N . PHE A 1 100 ? 9.180 6.887 -2.834 1.00 94.38 100 PHE A N 1
ATOM 758 C CA . PHE A 1 100 ? 7.791 6.462 -2.698 1.00 94.38 100 PHE A CA 1
ATOM 759 C C . PHE A 1 100 ? 6.876 7.676 -2.759 1.00 94.38 100 PHE A C 1
ATOM 761 O O . PHE A 1 100 ? 7.160 8.685 -2.118 1.00 94.38 100 PHE A O 1
ATOM 768 N N . LEU A 1 101 ? 5.756 7.570 -3.468 1.00 93.94 101 LEU A N 1
ATOM 769 C CA . LEU A 1 101 ? 4.638 8.497 -3.298 1.00 93.94 101 LEU A CA 1
ATOM 770 C C . LEU A 1 101 ? 3.588 7.846 -2.432 1.00 93.94 101 LEU A C 1
ATOM 772 O O . LEU A 1 101 ? 3.117 6.759 -2.756 1.00 93.94 101 LEU A O 1
ATOM 776 N N . VAL A 1 102 ? 3.186 8.536 -1.378 1.00 93.75 102 VAL A N 1
ATOM 777 C CA . VAL A 1 102 ? 2.140 8.087 -0.474 1.00 93.75 102 VAL A CA 1
ATOM 778 C C . VAL A 1 102 ? 0.962 9.045 -0.567 1.00 93.75 102 VAL A C 1
ATOM 780 O O . VAL A 1 102 ? 1.101 10.252 -0.371 1.00 93.75 102 VAL A O 1
ATOM 783 N N . SER A 1 103 ? -0.208 8.495 -0.869 1.00 92.00 103 SER A N 1
ATOM 784 C CA . SER A 1 103 ? -1.492 9.192 -0.852 1.00 92.00 103 SER A CA 1
ATOM 785 C C . SER A 1 103 ? -2.368 8.563 0.220 1.00 92.00 103 SER A C 1
ATOM 787 O O . SER A 1 103 ? -2.486 7.340 0.291 1.00 92.00 103 SER A O 1
ATOM 789 N N . ARG A 1 104 ? -2.973 9.388 1.072 1.00 90.56 104 ARG A N 1
ATOM 790 C CA . ARG A 1 104 ? -3.767 8.926 2.212 1.00 90.56 104 ARG A CA 1
ATOM 791 C C . ARG A 1 104 ? -5.085 9.670 2.251 1.00 90.56 104 ARG A C 1
ATOM 793 O O . ARG A 1 104 ? -5.154 10.817 1.838 1.00 90.56 104 ARG A O 1
ATOM 800 N N . SER A 1 105 ? -6.133 9.043 2.760 1.00 87.31 105 SER A N 1
ATOM 801 C CA . SER A 1 105 ? -7.445 9.702 2.827 1.00 87.31 105 SER A CA 1
ATOM 802 C C . SER A 1 105 ? -7.536 10.776 3.915 1.00 87.31 105 SER A C 1
ATOM 804 O O . SER A 1 105 ? -8.392 11.649 3.818 1.00 87.31 105 SER A O 1
ATOM 806 N N . ASP A 1 106 ? -6.646 10.749 4.911 1.00 82.06 106 ASP A N 1
ATOM 807 C CA . ASP A 1 106 ? -6.532 11.763 5.969 1.00 82.06 106 ASP A CA 1
ATOM 808 C C . ASP A 1 106 ? -5.690 12.987 5.552 1.00 82.06 106 ASP A C 1
ATOM 810 O O . ASP A 1 106 ? -5.594 13.958 6.301 1.00 82.06 106 ASP A O 1
ATOM 814 N N . HIS A 1 107 ? -5.082 12.961 4.361 1.00 78.81 107 HIS A N 1
ATOM 815 C CA . HIS A 1 107 ? -4.219 14.018 3.840 1.00 78.81 107 HIS A CA 1
ATOM 816 C C . HIS A 1 107 ? -4.583 14.353 2.389 1.00 78.81 107 HIS A C 1
ATOM 818 O O . HIS A 1 107 ? -4.521 13.506 1.508 1.00 78.81 107 HIS A O 1
ATOM 824 N N . GLY A 1 108 ? -4.924 15.617 2.121 1.00 72.06 108 GLY A N 1
ATOM 825 C CA . GLY A 1 108 ? -5.334 16.062 0.781 1.00 72.06 108 GLY A CA 1
ATOM 826 C C . GLY A 1 108 ? -4.228 16.032 -0.283 1.00 72.06 108 GLY A C 1
ATOM 827 O O . GLY A 1 108 ? -4.541 16.071 -1.470 1.00 72.06 108 GLY A O 1
ATOM 828 N N . ASP A 1 109 ? -2.965 15.922 0.137 1.00 82.12 109 ASP A N 1
ATOM 829 C CA . ASP A 1 109 ? -1.789 15.965 -0.730 1.00 82.12 109 ASP A CA 1
ATOM 830 C C . ASP A 1 109 ? -1.029 14.634 -0.742 1.00 82.12 109 ASP A C 1
ATOM 832 O O . ASP A 1 109 ? -1.036 13.859 0.219 1.00 82.12 109 ASP A O 1
ATOM 836 N N . VAL A 1 110 ? -0.316 14.392 -1.842 1.00 88.81 110 VAL A N 1
ATOM 837 C CA . VAL A 1 110 ? 0.620 13.272 -1.970 1.00 88.81 110 VAL A CA 1
ATOM 838 C C . VAL A 1 110 ? 1.947 13.654 -1.317 1.00 88.81 110 VAL A C 1
ATOM 840 O O . VAL A 1 110 ? 2.490 14.723 -1.587 1.00 88.81 110 VAL A O 1
ATOM 843 N N . THR A 1 111 ? 2.486 12.773 -0.476 1.00 93.06 111 THR A N 1
ATOM 844 C CA . THR A 1 111 ? 3.782 12.964 0.191 1.00 93.06 111 THR A CA 1
ATOM 845 C C . THR A 1 111 ? 4.840 12.058 -0.428 1.00 93.06 111 THR A C 1
ATOM 847 O O . THR A 1 111 ? 4.579 10.883 -0.680 1.00 93.06 111 THR A O 1
ATOM 850 N N . GLU A 1 112 ? 6.035 12.594 -0.669 1.00 95.00 112 GLU A N 1
ATOM 851 C CA . GLU A 1 112 ? 7.187 11.818 -1.129 1.00 95.00 112 GLU A CA 1
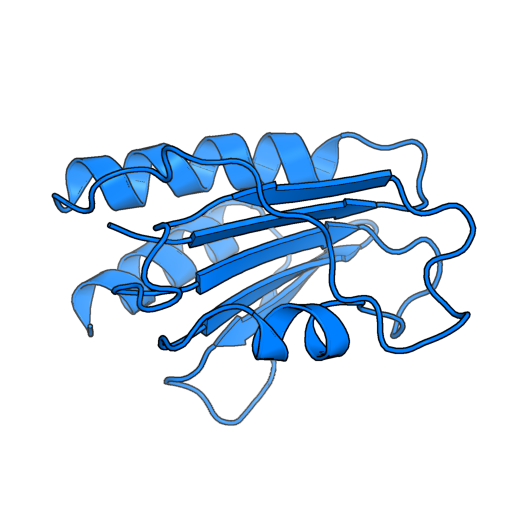ATOM 852 C C . GLU A 1 112 ? 8.030 11.334 0.059 1.00 95.00 112 GLU A C 1
ATOM 854 O O . GLU A 1 112 ? 8.381 12.121 0.936 1.00 95.00 112 GLU A O 1
ATOM 859 N N . PHE A 1 113 ? 8.408 10.057 0.047 1.00 96.00 113 PHE A N 1
ATOM 860 C CA . PHE A 1 113 ? 9.326 9.452 1.011 1.00 96.00 113 PHE A CA 1
ATOM 861 C C . PHE A 1 113 ? 10.546 8.856 0.308 1.00 96.00 113 PHE A C 1
ATOM 863 O O . PHE A 1 113 ? 10.473 8.450 -0.854 1.00 96.00 113 PHE A O 1
ATOM 870 N N . LYS A 1 114 ? 11.683 8.795 1.010 1.00 95.19 114 LYS A N 1
ATOM 871 C CA . LYS A 1 114 ? 12.946 8.262 0.466 1.00 95.19 114 LYS A CA 1
ATOM 872 C C . LYS A 1 114 ? 13.270 6.857 0.952 1.00 95.19 114 LYS A C 1
ATOM 874 O O . LYS A 1 114 ? 14.053 6.171 0.304 1.00 95.19 114 LYS A O 1
ATOM 879 N N . THR A 1 115 ? 12.679 6.419 2.061 1.00 95.50 115 THR A N 1
ATOM 880 C CA . THR A 1 115 ? 12.971 5.112 2.652 1.00 95.50 115 THR A CA 1
ATOM 881 C C . THR A 1 115 ? 11.701 4.325 2.957 1.00 95.50 115 THR A C 1
ATOM 883 O O . THR A 1 115 ? 10.641 4.904 3.188 1.00 95.50 115 THR A O 1
ATOM 886 N N . ASN A 1 116 ? 11.826 2.994 3.006 1.00 94.88 116 ASN A N 1
ATOM 887 C CA . ASN A 1 116 ? 10.749 2.113 3.469 1.00 94.88 116 ASN A CA 1
ATOM 888 C C . ASN A 1 116 ? 10.327 2.442 4.907 1.00 94.88 116 ASN A C 1
ATOM 890 O O . ASN A 1 116 ? 9.140 2.391 5.209 1.00 94.88 116 ASN A O 1
ATOM 894 N N . SER A 1 117 ? 11.286 2.798 5.773 1.00 96.00 117 SER A N 1
ATOM 895 C CA . SER A 1 117 ? 11.014 3.119 7.179 1.00 96.00 117 SER A CA 1
ATOM 896 C C . SER A 1 117 ? 10.065 4.306 7.304 1.00 96.00 117 SER A C 1
ATOM 898 O O . SER A 1 117 ? 9.100 4.228 8.051 1.00 96.00 117 SER A O 1
ATOM 900 N N . ASP A 1 118 ? 10.273 5.363 6.513 1.00 96.94 118 ASP A N 1
ATOM 901 C CA . ASP A 1 118 ? 9.394 6.534 6.576 1.00 96.94 118 ASP A CA 1
ATOM 902 C C . ASP A 1 118 ? 7.963 6.199 6.115 1.00 96.94 118 ASP A C 1
ATOM 904 O O . ASP A 1 118 ? 6.990 6.728 6.651 1.00 96.94 118 ASP A O 1
ATOM 908 N N . VAL A 1 119 ? 7.815 5.298 5.133 1.00 97.38 119 VAL A N 1
ATOM 909 C CA . VAL A 1 119 ? 6.499 4.816 4.679 1.00 97.38 119 VAL A CA 1
ATOM 910 C C . VAL A 1 119 ? 5.829 3.958 5.753 1.00 97.38 119 VAL A C 1
ATOM 912 O O . VAL A 1 119 ? 4.631 4.110 5.990 1.00 97.38 119 VAL A O 1
ATOM 915 N N . VAL A 1 120 ? 6.596 3.085 6.410 1.00 97.56 120 VAL A N 1
ATOM 916 C CA . VAL A 1 120 ? 6.155 2.265 7.547 1.00 97.56 120 VAL A CA 1
ATOM 917 C C . VAL A 1 120 ? 5.648 3.151 8.686 1.00 97.56 120 VAL A C 1
ATOM 919 O O . VAL A 1 120 ? 4.519 2.967 9.144 1.00 97.56 120 VAL A O 1
ATOM 922 N N . ASP A 1 121 ? 6.416 4.170 9.071 1.00 96.75 121 ASP A N 1
ATOM 923 C CA . ASP A 1 121 ? 6.030 5.118 10.116 1.00 96.75 121 ASP A CA 1
ATOM 924 C C . ASP A 1 121 ? 4.792 5.924 9.702 1.00 96.75 121 ASP A C 1
ATOM 926 O O . ASP A 1 121 ? 3.867 6.128 10.492 1.00 96.75 121 ASP A O 1
ATOM 930 N N . ALA A 1 122 ? 4.719 6.363 8.442 1.00 96.31 122 ALA A N 1
ATOM 931 C CA . ALA A 1 122 ? 3.557 7.075 7.919 1.00 96.31 122 ALA A CA 1
ATOM 932 C C . ALA A 1 122 ? 2.286 6.212 7.905 1.00 96.31 122 ALA A C 1
ATOM 934 O O . ALA A 1 122 ? 1.192 6.757 8.088 1.00 96.31 122 ALA A O 1
ATOM 935 N N . PHE A 1 123 ? 2.422 4.901 7.685 1.00 97.50 123 PHE A N 1
ATOM 936 C CA . PHE A 1 123 ? 1.324 3.939 7.720 1.00 97.50 123 PHE A CA 1
ATOM 937 C C . PHE A 1 123 ? 0.851 3.665 9.147 1.00 97.50 123 PHE A C 1
ATOM 939 O O . PHE A 1 123 ? -0.347 3.754 9.402 1.00 97.50 123 PHE A O 1
ATOM 946 N N . ALA A 1 124 ? 1.767 3.428 10.089 1.00 96.81 124 ALA A N 1
ATOM 947 C CA . ALA A 1 124 ? 1.423 3.261 11.502 1.00 96.81 124 ALA A CA 1
ATOM 948 C C . ALA A 1 124 ? 0.660 4.488 12.039 1.00 96.81 124 ALA A C 1
ATOM 950 O O . ALA A 1 124 ? -0.450 4.358 12.549 1.00 96.81 124 ALA A O 1
ATOM 951 N N . ASN A 1 125 ? 1.185 5.694 11.788 1.00 95.06 125 ASN A N 1
ATOM 952 C CA . ASN A 1 125 ? 0.535 6.955 12.164 1.00 95.06 125 ASN A CA 1
ATOM 953 C C . ASN A 1 125 ? -0.826 7.181 11.487 1.00 95.06 125 ASN A C 1
ATOM 955 O O . ASN A 1 125 ? -1.644 7.949 11.989 1.00 95.06 125 ASN A O 1
ATOM 959 N N . TYR A 1 126 ? -1.041 6.609 10.301 1.00 95.62 126 TYR A N 1
ATOM 960 C CA . TYR A 1 126 ? -2.331 6.664 9.621 1.00 95.62 126 TYR A CA 1
ATOM 961 C C . TYR A 1 126 ? -3.343 5.746 10.313 1.00 95.62 126 TYR A C 1
ATOM 963 O O . TYR A 1 126 ? -4.454 6.185 10.595 1.00 95.62 126 TYR A O 1
ATOM 971 N N . LEU A 1 127 ? -2.946 4.511 10.634 1.00 95.75 127 LEU A N 1
ATOM 972 C CA . LEU A 1 127 ? -3.815 3.537 11.295 1.00 95.75 127 LEU A CA 1
ATOM 973 C C . LEU A 1 127 ? -4.233 3.964 12.706 1.00 95.75 127 LEU A C 1
ATOM 975 O O . LEU A 1 127 ? -5.374 3.735 13.082 1.00 95.75 127 LEU A O 1
ATOM 979 N N . GLU A 1 128 ? -3.360 4.629 13.464 1.00 92.88 128 GLU A N 1
ATOM 980 C CA . GLU A 1 128 ? -3.693 5.156 14.801 1.00 92.88 128 GLU A CA 1
ATOM 981 C C . GLU A 1 128 ? -4.779 6.248 14.793 1.00 92.88 128 GLU A C 1
ATOM 983 O O . GLU A 1 128 ? -5.328 6.583 15.843 1.00 92.88 128 GLU A O 1
ATOM 988 N N . LYS A 1 129 ? -5.069 6.836 13.627 1.00 89.88 129 LYS A N 1
ATOM 989 C CA . LYS A 1 129 ? -6.065 7.907 13.460 1.00 89.88 129 LYS A CA 1
ATOM 990 C C . LYS A 1 129 ? -7.389 7.427 12.866 1.00 89.88 129 LYS A C 1
ATOM 992 O O . LYS A 1 129 ? -8.291 8.257 12.723 1.00 89.88 129 LYS A O 1
ATOM 997 N N . LEU A 1 130 ? -7.472 6.159 12.458 1.00 87.56 130 LEU A N 1
ATOM 998 C CA . LEU A 1 130 ? -8.703 5.534 11.968 1.00 87.56 130 LEU A CA 1
ATOM 999 C C . LEU A 1 130 ? -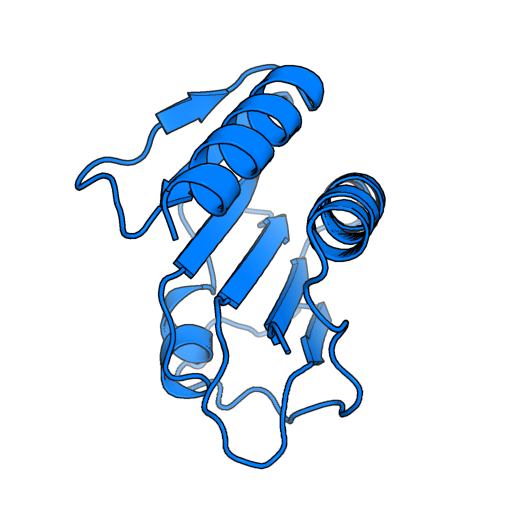9.645 5.215 13.132 1.00 87.56 130 LEU A C 1
ATOM 1001 O O . LEU A 1 130 ? -10.862 5.433 12.940 1.00 87.56 130 LEU A O 1
#

Sequence (130 aa):
MFATLVGTNRQTNDHIDLLSQLIPIAKDLGFEPPDLEHEAVADQGSLAGWSSELRGPSSNTCEFFLAVTAPNVPGMSPIHPFRKTFNGPMFAVVVNDGWFLVSRSDHGDVTEFKTNSDVVDAFANYLEKL

Foldseek 3Di:
DEKEKEKELDPDCVLVVLVVLQVVLCVVVPFDDFDDWDDQQQPDPPCVSMDMTITHDPVLEHQEYEYGYEYPDPPDDSVVSRVVRHDYWYWYWYDDDQKIWIDTNVDPDIDIDRDSVVSNVVSSVRVVVD

Radius of gyration: 13.49 Å; chains: 1; bounding box: 34×30×37 Å

Secondary structure (DSSP, 8-state):
--EEEEEESSS--HHHHHHHHHHHHHHHTTPPPP-EEE-----STT-TT-EEEEEE-TTSB-S-EEEEEE-SSTT--THHHHTTT-BS-EEEEEEETTEEEEEETTEEEEEEESSHHHHHHHHHHHHTT-

pLDDT: mean 87.52, std 11.49, range [49.31, 97.94]